Protein AF-A0A3D1IC76-F1 (afdb_monomer_lite)

Secondary structure (DSSP, 8-state):
------------SS---HHHHHHHHHHHHTS--BTT--HHHHHHHHHHHHHTT--EEE-TTS-EEE----S-SSS---------B-EEEEEEE-TTSPEEEEEETT--HHHHTT--

Structure (mmCIF, N/CA/C/O backbone):
data_AF-A0A3D1IC76-F1
#
_entry.id   AF-A0A3D1IC76-F1
#
loop_
_atom_site.group_PDB
_atom_site.id
_atom_site.type_symbol
_atom_site.label_atom_id
_atom_site.label_alt_id
_atom_site.label_comp_id
_atom_site.label_asym_id
_atom_site.label_entity_id
_atom_site.label_seq_id
_atom_site.pdbx_PDB_ins_code
_atom_site.Cartn_x
_atom_site.Cartn_y
_atom_site.Cartn_z
_atom_site.occupancy
_atom_site.B_iso_or_equiv
_atom_site.auth_seq_id
_atom_site.auth_comp_id
_atom_site.auth_asym_id
_atom_site.auth_atom_id
_atom_site.pdbx_PDB_model_num
ATOM 1 N N . MET A 1 1 ? -16.899 -41.738 -34.582 1.00 47.59 1 MET A N 1
ATOM 2 C CA . MET A 1 1 ? -15.788 -41.720 -33.597 1.00 47.59 1 MET A CA 1
ATOM 3 C C . MET A 1 1 ? -14.519 -41.408 -34.383 1.00 47.59 1 MET A C 1
ATOM 5 O O . MET A 1 1 ? -14.166 -42.216 -35.216 1.00 47.59 1 MET A O 1
ATOM 9 N N . ARG A 1 2 ? -13.849 -40.258 -34.315 1.00 42.84 2 ARG A N 1
ATOM 10 C CA . ARG A 1 2 ? -13.645 -39.265 -33.257 1.00 42.84 2 ARG A CA 1
ATOM 11 C C . ARG A 1 2 ? -13.681 -37.864 -33.892 1.00 42.84 2 ARG A C 1
ATOM 13 O O . ARG A 1 2 ? -12.886 -37.592 -34.781 1.00 42.84 2 ARG A O 1
ATOM 20 N N . SER A 1 3 ? -14.566 -36.988 -33.429 1.00 39.94 3 SER A N 1
ATOM 21 C CA . SER A 1 3 ? -14.492 -35.547 -33.697 1.00 39.94 3 SER A CA 1
ATOM 22 C C . SER A 1 3 ? -14.016 -34.872 -32.412 1.00 39.94 3 SER A C 1
ATOM 24 O O . SER A 1 3 ? -14.805 -34.607 -31.507 1.00 39.94 3 SER A O 1
ATOM 26 N N . GLY A 1 4 ? -12.699 -34.709 -32.290 1.00 41.38 4 GLY A N 1
ATOM 27 C CA . GLY A 1 4 ? -12.061 -33.992 -31.191 1.00 41.38 4 GLY A CA 1
ATOM 28 C C . GLY A 1 4 ? -12.030 -32.498 -31.491 1.00 41.38 4 GLY A C 1
ATOM 29 O O . GLY A 1 4 ? -11.392 -32.070 -32.445 1.00 41.38 4 GLY A O 1
ATOM 30 N N . SER A 1 5 ? -12.758 -31.747 -30.673 1.00 44.28 5 SER A N 1
ATOM 31 C CA . SER A 1 5 ? -12.824 -30.289 -30.581 1.00 44.28 5 SER A CA 1
ATOM 32 C C . SER A 1 5 ? -11.449 -29.606 -30.606 1.00 44.28 5 SER A C 1
ATOM 34 O O . SER A 1 5 ? -10.693 -29.723 -29.644 1.00 44.28 5 SER A O 1
ATOM 36 N N . ALA A 1 6 ? -11.175 -28.791 -31.624 1.00 44.97 6 ALA A N 1
ATOM 37 C CA . ALA A 1 6 ? -10.169 -27.736 -31.527 1.00 44.97 6 ALA A CA 1
ATOM 38 C C . ALA A 1 6 ? -10.822 -26.519 -30.852 1.00 44.97 6 ALA A C 1
ATOM 40 O O . ALA A 1 6 ? -11.461 -25.696 -31.506 1.00 44.97 6 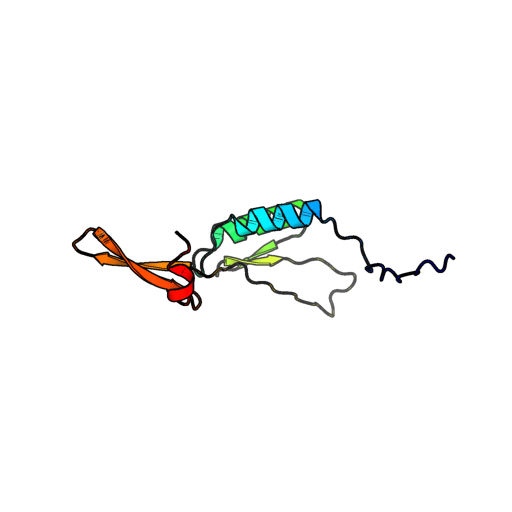ALA A O 1
ATOM 41 N N . LYS A 1 7 ? -10.724 -26.439 -29.518 1.00 51.94 7 LYS A N 1
ATOM 42 C CA . LYS A 1 7 ? -10.935 -25.169 -28.812 1.00 51.94 7 LYS A CA 1
ATOM 43 C C . LYS A 1 7 ? -9.783 -24.257 -29.222 1.00 51.94 7 LYS A C 1
ATOM 45 O O . LYS A 1 7 ? -8.627 -24.615 -29.034 1.00 51.94 7 LYS A O 1
ATOM 50 N N . GLY A 1 8 ? -10.108 -23.129 -29.845 1.00 44.62 8 GLY A N 1
ATOM 51 C CA . GLY A 1 8 ? -9.133 -22.094 -30.150 1.00 44.62 8 GLY A CA 1
ATOM 52 C C . GLY A 1 8 ? -8.627 -21.484 -28.851 1.00 44.62 8 GLY A C 1
ATOM 53 O O . GLY A 1 8 ? -9.355 -20.732 -28.207 1.00 44.62 8 GLY A O 1
ATOM 54 N N . ASP A 1 9 ? -7.396 -21.816 -28.477 1.00 51.72 9 ASP A N 1
ATOM 55 C CA . ASP A 1 9 ? -6.667 -21.082 -27.454 1.00 51.72 9 ASP A CA 1
ATOM 56 C C . ASP A 1 9 ? -6.375 -19.684 -28.003 1.00 51.72 9 ASP A C 1
ATOM 58 O O . ASP A 1 9 ? -5.588 -19.496 -28.934 1.00 51.72 9 ASP A O 1
ATOM 62 N N . SER A 1 10 ? -7.051 -18.679 -27.448 1.00 56.59 10 SER A N 1
ATOM 63 C CA . SER A 1 10 ? -6.683 -17.284 -27.645 1.00 56.59 10 SER A CA 1
ATOM 64 C C . SER A 1 10 ? -5.315 -17.070 -27.002 1.00 56.59 10 SER A C 1
ATOM 66 O O . SER A 1 10 ? -5.213 -16.879 -25.790 1.00 56.59 10 SER A O 1
ATOM 68 N N . VAL A 1 11 ? -4.253 -17.148 -27.800 1.00 55.91 11 VAL A N 1
ATOM 69 C CA . VAL A 1 11 ? -2.890 -16.925 -27.318 1.00 55.91 11 VAL A CA 1
ATOM 70 C C . VAL A 1 11 ? -2.787 -15.470 -26.863 1.00 55.91 11 VAL A C 1
ATOM 72 O O . VAL A 1 11 ? -2.902 -14.543 -27.669 1.00 55.91 11 VAL A O 1
ATOM 75 N N . ALA A 1 12 ? -2.623 -15.263 -25.556 1.00 66.94 12 ALA A N 1
ATOM 76 C CA . ALA A 1 12 ? -2.338 -13.952 -24.994 1.00 66.94 12 ALA A CA 1
ATOM 77 C C . ALA A 1 12 ? -1.130 -13.338 -25.723 1.00 66.94 12 ALA A C 1
ATOM 79 O O . ALA A 1 12 ? -0.153 -14.025 -26.015 1.00 66.94 12 ALA A O 1
ATOM 80 N N . ARG A 1 13 ? -1.188 -12.033 -26.026 1.00 78.06 13 ARG A N 1
ATOM 81 C CA . ARG A 1 13 ? -0.136 -11.300 -26.765 1.00 78.06 13 ARG A CA 1
ATOM 82 C C . ARG A 1 13 ? 1.241 -11.315 -26.080 1.00 78.06 13 ARG A C 1
ATOM 84 O O . ARG A 1 13 ? 2.210 -10.860 -26.676 1.00 78.06 13 ARG A O 1
ATOM 91 N N . PHE A 1 14 ? 1.307 -11.796 -24.846 1.00 83.69 14 PHE A N 1
ATOM 92 C CA . PHE A 1 14 ? 2.496 -11.961 -24.027 1.00 83.69 14 PHE A CA 1
ATOM 93 C C . PHE A 1 14 ? 2.245 -13.087 -23.015 1.00 83.69 14 PHE A C 1
ATOM 95 O O . PHE A 1 14 ? 1.100 -13.352 -22.642 1.00 83.69 14 PHE A O 1
ATOM 102 N N . GLN A 1 15 ? 3.316 -13.757 -22.593 1.00 91.00 15 GLN A N 1
ATOM 103 C CA . GLN A 1 15 ? 3.278 -14.761 -21.529 1.00 91.00 15 GLN A CA 1
ATOM 104 C C . GLN A 1 15 ? 3.354 -14.048 -20.174 1.00 91.00 15 GLN A C 1
ATOM 106 O O . GLN A 1 15 ? 4.169 -13.144 -20.004 1.00 91.00 15 GLN A O 1
ATOM 111 N N . ILE A 1 16 ? 2.495 -14.439 -19.233 1.00 91.50 16 ILE A N 1
ATOM 112 C CA . ILE A 1 16 ? 2.513 -13.942 -17.853 1.00 91.50 16 ILE A CA 1
ATOM 113 C C . ILE A 1 16 ? 3.123 -15.039 -16.987 1.00 91.50 16 ILE A C 1
ATOM 115 O O . ILE A 1 16 ? 2.635 -16.168 -17.010 1.00 91.50 16 ILE A O 1
ATOM 119 N N . ASP A 1 17 ? 4.164 -14.703 -16.228 1.00 94.94 17 ASP A N 1
ATOM 120 C CA . ASP A 1 17 ? 4.695 -15.583 -15.190 1.00 94.94 17 ASP A CA 1
ATOM 121 C C . ASP A 1 17 ? 3.708 -15.617 -14.013 1.00 94.94 17 ASP A C 1
ATOM 123 O O . ASP A 1 17 ? 3.582 -14.657 -13.246 1.00 94.94 17 ASP A O 1
ATOM 127 N N . LEU A 1 18 ? 2.940 -16.705 -13.931 1.00 96.31 18 LEU A N 1
ATOM 128 C CA . LEU A 1 18 ? 1.907 -16.873 -12.914 1.00 96.31 18 LEU A CA 1
ATOM 129 C C . LEU A 1 18 ? 2.494 -17.126 -11.526 1.00 96.31 18 LEU A C 1
ATOM 131 O O . LEU A 1 18 ? 1.912 -16.660 -10.550 1.00 96.31 18 LEU A O 1
ATOM 135 N N . ASP A 1 19 ? 3.633 -17.808 -11.431 1.00 97.19 19 ASP A N 1
ATOM 136 C CA . ASP A 1 19 ? 4.253 -18.125 -10.144 1.00 97.19 19 ASP A CA 1
ATOM 137 C C . ASP A 1 19 ? 4.786 -16.846 -9.492 1.00 97.19 19 ASP A C 1
ATOM 139 O O . ASP A 1 19 ? 4.532 -16.582 -8.312 1.00 97.19 19 ASP A O 1
ATOM 143 N N . TYR A 1 20 ? 5.441 -15.995 -10.288 1.00 96.38 20 TYR A N 1
ATOM 144 C CA . TYR A 1 20 ? 5.841 -14.655 -9.868 1.00 96.38 20 TYR A CA 1
ATOM 145 C C . TYR A 1 20 ? 4.635 -13.814 -9.432 1.00 96.38 20 TYR A C 1
ATOM 147 O O . TYR A 1 20 ? 4.647 -13.236 -8.342 1.00 96.38 20 TYR A O 1
ATOM 155 N N . LEU A 1 21 ? 3.586 -13.764 -10.263 1.00 96.19 21 LEU A N 1
ATOM 156 C CA . LEU A 1 21 ? 2.409 -12.938 -10.002 1.00 96.19 21 LEU A CA 1
ATOM 157 C C . LEU A 1 21 ? 1.698 -13.356 -8.711 1.00 96.19 21 LEU A C 1
ATOM 159 O O . LEU A 1 21 ? 1.364 -12.503 -7.892 1.00 96.19 21 LEU A O 1
ATOM 163 N N . VAL A 1 22 ? 1.475 -14.658 -8.521 1.00 97.88 22 VAL A N 1
ATOM 164 C CA . VAL A 1 22 ? 0.804 -15.183 -7.327 1.00 97.88 22 VAL A CA 1
ATOM 165 C C . VAL A 1 22 ? 1.635 -14.905 -6.081 1.00 97.88 22 VAL A C 1
ATOM 167 O O . VAL A 1 22 ? 1.078 -14.406 -5.107 1.00 97.88 22 VAL A O 1
ATOM 170 N N . ARG A 1 23 ? 2.954 -15.151 -6.115 1.00 97.75 23 ARG A N 1
ATOM 171 C CA . ARG A 1 23 ? 3.844 -14.846 -4.984 1.00 97.75 23 ARG A CA 1
ATOM 172 C C . ARG A 1 23 ? 3.747 -13.374 -4.589 1.00 97.75 23 ARG A C 1
ATOM 174 O O . ARG A 1 23 ? 3.442 -13.071 -3.441 1.00 97.75 23 ARG A O 1
ATOM 181 N N . PHE A 1 24 ? 3.935 -12.472 -5.552 1.00 97.56 24 PHE A N 1
ATOM 182 C CA . PHE A 1 24 ? 3.902 -11.035 -5.297 1.00 97.56 24 PHE A CA 1
ATOM 183 C C . PHE A 1 24 ? 2.551 -10.571 -4.736 1.00 97.56 24 PHE A C 1
ATOM 185 O O . PHE A 1 24 ? 2.511 -9.809 -3.773 1.00 97.56 24 PHE A O 1
ATOM 192 N N . LEU A 1 25 ? 1.435 -11.040 -5.308 1.00 97.12 25 LEU A N 1
ATOM 193 C CA . LEU A 1 25 ? 0.101 -10.660 -4.840 1.00 97.12 25 LEU A CA 1
ATOM 194 C C . LEU A 1 25 ? -0.195 -11.192 -3.436 1.00 97.12 25 LEU A C 1
ATOM 196 O O . LEU A 1 25 ? -0.791 -10.473 -2.640 1.00 97.12 25 LEU A O 1
ATOM 200 N N . VAL A 1 26 ? 0.218 -12.420 -3.120 1.00 97.94 26 VAL A N 1
ATOM 201 C CA . VAL A 1 26 ? 0.057 -12.994 -1.777 1.00 97.94 26 VAL A CA 1
ATOM 202 C C . VAL A 1 26 ? 0.872 -12.205 -0.754 1.00 97.94 26 VAL A C 1
ATOM 204 O O . VAL A 1 26 ? 0.343 -11.853 0.300 1.00 97.94 26 VAL A O 1
ATOM 207 N N . ASP A 1 27 ? 2.123 -11.875 -1.065 1.00 97.88 27 ASP A N 1
ATOM 208 C CA . ASP A 1 27 ? 2.984 -11.091 -0.176 1.00 97.88 27 ASP A CA 1
ATOM 209 C C . ASP A 1 27 ? 2.431 -9.665 0.032 1.00 97.88 27 ASP A C 1
ATOM 211 O O . ASP A 1 27 ? 2.386 -9.163 1.161 1.00 97.88 27 ASP A O 1
ATOM 215 N N . LEU A 1 28 ? 1.913 -9.037 -1.032 1.00 97.56 28 LEU A N 1
ATOM 216 C CA . LEU A 1 28 ? 1.269 -7.725 -0.955 1.00 97.56 28 LEU A CA 1
ATOM 217 C C . LEU A 1 28 ? -0.016 -7.764 -0.114 1.00 97.56 28 LEU A C 1
ATOM 219 O O . LEU A 1 28 ? -0.207 -6.900 0.737 1.00 97.56 28 LEU A O 1
ATOM 223 N N . LEU A 1 29 ? -0.880 -8.766 -0.310 1.00 96.50 29 LEU A N 1
ATOM 224 C CA . LEU A 1 29 ? -2.122 -8.931 0.459 1.00 96.50 29 LEU A CA 1
ATOM 225 C C . LEU A 1 29 ? -1.861 -9.195 1.946 1.00 96.50 29 LEU A C 1
ATOM 227 O O . LEU A 1 29 ? -2.629 -8.747 2.795 1.00 96.50 29 LEU A O 1
ATOM 231 N N . ASN A 1 30 ? -0.766 -9.885 2.266 1.00 96.69 30 ASN A N 1
ATOM 232 C CA . ASN A 1 30 ? -0.332 -10.111 3.643 1.00 96.69 30 ASN A CA 1
ATOM 233 C C . ASN A 1 30 ? 0.375 -8.894 4.267 1.00 96.69 30 ASN A C 1
ATOM 235 O O . ASN A 1 30 ? 0.731 -8.944 5.444 1.00 96.69 30 ASN A O 1
ATOM 239 N N . THR A 1 31 ? 0.566 -7.803 3.518 1.00 96.81 31 THR A N 1
ATOM 240 C CA . THR A 1 31 ? 1.144 -6.551 4.017 1.00 96.81 31 THR A CA 1
ATOM 241 C C . THR A 1 31 ? 0.025 -5.565 4.387 1.00 96.81 31 THR A C 1
ATOM 243 O O . THR A 1 31 ? -0.604 -4.985 3.496 1.00 96.81 31 THR A O 1
ATOM 246 N N . PRO A 1 32 ? -0.237 -5.314 5.689 1.00 94.44 32 PRO A N 1
ATOM 247 C CA . PRO A 1 32 ? -1.327 -4.438 6.105 1.00 94.44 32 PRO A CA 1
ATOM 248 C C . PRO A 1 32 ? -1.152 -3.018 5.568 1.00 94.44 32 PRO A C 1
ATOM 250 O O . PRO A 1 32 ? -0.084 -2.414 5.695 1.00 94.44 32 PRO A O 1
ATOM 253 N N . SER A 1 33 ? -2.218 -2.479 4.985 1.00 96.31 33 SER A N 1
ATOM 254 C CA . SER A 1 33 ? -2.204 -1.155 4.362 1.00 96.31 33 SER A CA 1
ATOM 255 C C . SER A 1 33 ? -3.554 -0.433 4.454 1.00 96.31 33 SER A C 1
ATOM 257 O O . SER A 1 33 ? -4.032 0.106 3.456 1.00 96.31 33 SER A O 1
ATOM 259 N N . PRO A 1 34 ? -4.206 -0.380 5.634 1.00 95.69 34 PRO A N 1
ATOM 260 C CA . PRO A 1 34 ? -5.477 0.323 5.754 1.00 95.69 34 PRO A CA 1
ATOM 261 C C . PRO A 1 34 ? -5.311 1.797 5.369 1.00 95.69 34 PRO A C 1
ATOM 263 O O . PRO A 1 34 ? -4.257 2.397 5.597 1.00 95.69 34 PRO A O 1
ATOM 266 N N . THR A 1 35 ? -6.355 2.401 4.803 1.00 92.94 35 THR A N 1
ATOM 267 C CA . THR A 1 35 ? -6.327 3.809 4.383 1.00 92.94 35 THR A CA 1
ATOM 268 C C . THR A 1 35 ? -5.776 4.725 5.482 1.00 92.94 35 THR A C 1
ATOM 270 O O . THR A 1 35 ? -6.277 4.755 6.605 1.00 92.94 35 THR A O 1
ATOM 273 N N . GLY A 1 36 ? -4.727 5.482 5.144 1.00 90.75 36 GLY A N 1
ATOM 274 C CA . GLY A 1 36 ? -3.993 6.349 6.074 1.00 90.75 36 GLY A CA 1
ATOM 275 C C . GLY A 1 36 ? -2.766 5.708 6.742 1.00 90.75 36 GLY A C 1
ATOM 276 O O . GLY A 1 36 ? -2.015 6.418 7.403 1.00 90.75 36 GLY A O 1
ATOM 277 N N . SER A 1 37 ? -2.524 4.407 6.554 1.00 94.12 37 SER A N 1
ATOM 278 C CA . SER A 1 37 ? -1.341 3.688 7.044 1.00 94.12 37 SER A CA 1
ATOM 279 C C . SER A 1 37 ? -0.837 2.693 5.990 1.00 94.12 37 SER A C 1
ATOM 281 O O . SER A 1 37 ? -1.002 1.484 6.112 1.00 94.12 37 SER A O 1
ATOM 283 N N . THR A 1 38 ? -0.241 3.215 4.915 1.00 96.12 38 THR A N 1
ATOM 284 C CA . THR A 1 38 ? 0.143 2.433 3.721 1.00 96.12 38 THR A CA 1
ATOM 285 C C . THR A 1 38 ? 1.653 2.283 3.526 1.00 96.12 38 THR A C 1
ATOM 287 O O . THR A 1 38 ? 2.079 1.697 2.534 1.00 96.12 38 THR A O 1
ATOM 290 N N . ASP A 1 39 ? 2.481 2.808 4.434 1.00 95.44 39 ASP A N 1
ATOM 291 C CA . ASP A 1 39 ? 3.937 2.903 4.237 1.00 95.44 39 ASP A CA 1
ATOM 292 C C . ASP A 1 39 ? 4.617 1.552 3.992 1.00 95.44 39 ASP A C 1
ATOM 294 O O . ASP A 1 39 ? 5.550 1.474 3.188 1.00 95.44 39 ASP A O 1
ATOM 298 N N . TRP A 1 40 ? 4.125 0.493 4.643 1.00 96.06 40 TRP A N 1
ATOM 299 C CA . TRP A 1 40 ? 4.621 -0.872 4.473 1.00 96.06 40 TRP A CA 1
ATOM 300 C C . TRP A 1 40 ? 4.357 -1.399 3.063 1.00 96.06 40 TRP A C 1
ATOM 302 O O . TRP A 1 40 ? 5.297 -1.809 2.387 1.00 96.06 40 TRP A O 1
ATOM 312 N N . ALA A 1 41 ? 3.113 -1.312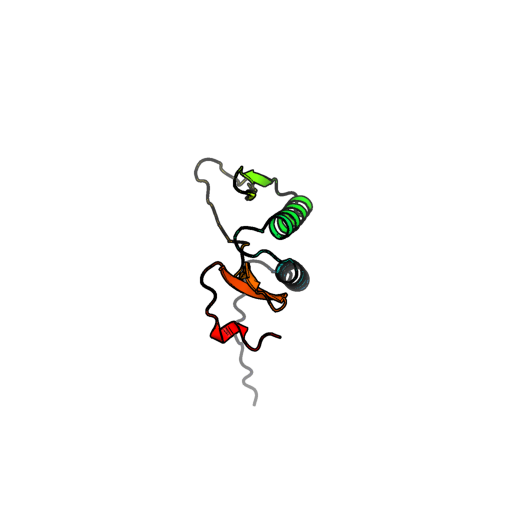 2.579 1.00 97.25 41 ALA A N 1
ATOM 313 C CA . ALA A 1 41 ? 2.766 -1.741 1.224 1.00 97.25 41 ALA A CA 1
ATOM 314 C C . ALA A 1 41 ? 3.460 -0.886 0.155 1.00 97.25 41 ALA A C 1
ATOM 316 O O . ALA A 1 41 ? 3.982 -1.421 -0.818 1.00 97.25 41 ALA A O 1
ATOM 317 N N . VAL A 1 42 ? 3.549 0.434 0.357 1.00 97.56 42 VAL A N 1
ATOM 318 C CA . VAL A 1 42 ? 4.305 1.324 -0.541 1.00 97.56 42 VAL A CA 1
ATOM 319 C C . VAL A 1 42 ? 5.780 0.921 -0.588 1.00 97.56 42 VAL A C 1
ATOM 321 O O . VAL A 1 42 ? 6.361 0.861 -1.668 1.00 97.56 42 VAL A O 1
ATOM 324 N N . GLY A 1 43 ? 6.391 0.619 0.562 1.00 97.25 43 GLY A N 1
ATOM 325 C CA . GLY A 1 43 ? 7.773 0.143 0.635 1.00 97.25 43 GLY A CA 1
ATOM 326 C C . GLY A 1 43 ? 7.988 -1.213 -0.019 1.00 97.25 43 GLY A C 1
ATOM 327 O O . GLY A 1 43 ? 9.009 -1.399 -0.675 1.00 97.25 43 GLY A O 1
ATOM 328 N N . PHE A 1 44 ? 7.033 -2.129 0.120 1.00 97.81 44 PHE A N 1
ATOM 329 C CA . PHE A 1 44 ? 7.067 -3.433 -0.532 1.00 97.81 44 PHE A CA 1
ATOM 330 C C . PHE A 1 44 ? 7.019 -3.299 -2.062 1.00 97.81 44 PHE A C 1
ATOM 332 O O . PHE A 1 44 ? 7.895 -3.806 -2.758 1.00 97.81 44 PHE A O 1
ATOM 339 N N . VAL A 1 45 ? 6.065 -2.526 -2.594 1.00 97.75 45 VAL A N 1
ATOM 340 C CA . VAL A 1 45 ? 5.945 -2.289 -4.045 1.00 97.75 45 VAL A CA 1
ATOM 341 C C . VAL A 1 45 ? 7.156 -1.533 -4.595 1.00 97.75 45 VAL A C 1
ATOM 343 O O . VAL A 1 45 ? 7.618 -1.828 -5.694 1.00 97.75 45 VAL A O 1
ATOM 346 N N . GLN A 1 46 ? 7.696 -0.572 -3.842 1.00 97.69 46 GLN A N 1
ATOM 347 C CA . GLN A 1 46 ? 8.888 0.170 -4.251 1.00 97.69 46 GLN A CA 1
ATOM 348 C C . GLN A 1 46 ? 10.111 -0.741 -4.410 1.00 97.69 46 GLN A C 1
ATOM 350 O O . GLN A 1 46 ? 10.840 -0.584 -5.386 1.00 97.69 46 GLN A O 1
ATOM 355 N N . GLN A 1 47 ? 10.305 -1.704 -3.503 1.00 97.56 47 GLN A N 1
ATOM 356 C CA . GLN A 1 47 ? 11.384 -2.693 -3.608 1.00 97.56 47 GLN A CA 1
ATOM 357 C C . GLN A 1 47 ? 11.223 -3.588 -4.841 1.00 97.56 47 GLN A C 1
ATOM 359 O O . GLN A 1 47 ? 12.201 -3.854 -5.532 1.00 97.56 47 GLN A O 1
ATOM 364 N N . GLU A 1 48 ? 9.997 -4.011 -5.161 1.00 97.50 48 GLU A N 1
ATOM 365 C CA . GLU A 1 48 ? 9.754 -4.812 -6.367 1.00 97.50 48 GLU A CA 1
ATOM 366 C C . GLU A 1 48 ? 10.020 -4.003 -7.647 1.00 97.50 48 GLU A C 1
ATOM 368 O O . GLU A 1 48 ? 10.654 -4.491 -8.579 1.00 97.50 48 GLU A O 1
ATOM 373 N N . LEU A 1 49 ? 9.607 -2.731 -7.691 1.00 96.81 49 LEU A N 1
ATOM 374 C CA . LEU A 1 49 ? 9.919 -1.847 -8.818 1.00 96.81 49 LEU A CA 1
ATOM 375 C C . LEU A 1 49 ? 11.429 -1.633 -8.982 1.00 96.81 49 LEU A C 1
ATOM 377 O O . LEU A 1 49 ? 11.920 -1.638 -10.110 1.00 96.81 49 LEU A O 1
ATOM 381 N N . GLU A 1 50 ? 12.165 -1.487 -7.879 1.00 96.88 50 GLU A N 1
ATOM 382 C CA . GLU A 1 50 ? 13.627 -1.396 -7.891 1.00 96.88 50 GLU A CA 1
ATOM 383 C C . GLU A 1 50 ? 14.271 -2.685 -8.425 1.00 96.88 50 GLU A C 1
ATOM 385 O O . GLU A 1 50 ? 15.138 -2.612 -9.296 1.00 96.88 50 GLU A O 1
ATOM 390 N N . ALA A 1 51 ? 13.800 -3.860 -7.991 1.00 96.56 51 ALA A N 1
ATOM 391 C CA . ALA A 1 51 ? 14.269 -5.156 -8.487 1.00 96.56 51 ALA A CA 1
ATOM 392 C C . ALA A 1 51 ? 14.009 -5.346 -9.995 1.00 96.56 51 ALA A C 1
ATOM 394 O O . ALA A 1 51 ? 14.813 -5.965 -10.694 1.00 96.56 51 ALA A O 1
ATOM 395 N N . LEU A 1 52 ? 12.924 -4.762 -10.512 1.00 95.31 52 LEU A N 1
ATOM 396 C CA . LEU A 1 52 ? 12.600 -4.716 -11.941 1.00 95.31 52 LEU A CA 1
ATOM 397 C C . LEU A 1 52 ? 13.367 -3.623 -12.711 1.00 95.31 52 LEU A C 1
ATOM 399 O O . LEU A 1 52 ? 13.215 -3.512 -13.929 1.00 95.31 52 LEU A O 1
ATOM 403 N N . GLY A 1 53 ? 14.178 -2.806 -12.031 1.00 96.19 53 GLY A N 1
ATOM 404 C CA . GLY A 1 53 ? 14.935 -1.709 -12.635 1.00 96.19 53 GLY A CA 1
ATOM 405 C C . GLY A 1 53 ? 14.072 -0.520 -13.064 1.00 96.19 53 GLY A C 1
ATOM 406 O O . GLY A 1 53 ? 14.458 0.219 -13.969 1.00 96.19 53 GLY A O 1
ATOM 407 N N . ILE A 1 54 ? 12.898 -0.335 -12.452 1.00 96.19 54 ILE A N 1
ATOM 408 C CA . ILE A 1 54 ? 11.961 0.749 -12.758 1.00 96.19 54 ILE A CA 1
ATOM 409 C C . ILE A 1 54 ? 12.144 1.876 -11.729 1.00 96.19 54 ILE A C 1
ATOM 411 O O . ILE A 1 54 ? 11.781 1.705 -10.561 1.00 96.19 54 ILE A O 1
ATOM 415 N N . PRO A 1 55 ? 12.650 3.057 -12.136 1.00 94.81 55 PRO A N 1
ATOM 416 C CA . PRO A 1 55 ? 12.795 4.191 -11.234 1.00 94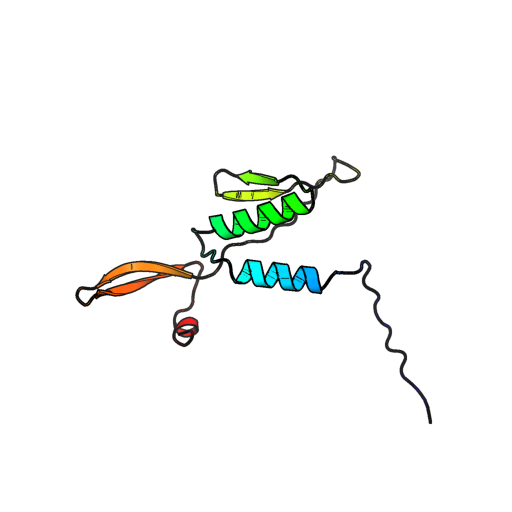.81 55 PRO A CA 1
ATOM 417 C C . PRO A 1 55 ? 11.441 4.628 -10.675 1.00 94.81 55 PRO A C 1
ATOM 419 O O . PRO A 1 55 ? 10.470 4.814 -11.419 1.00 94.81 55 PRO A O 1
ATOM 422 N N . SER A 1 56 ? 11.391 4.828 -9.360 1.00 97.31 56 SER A N 1
ATOM 423 C CA . SER A 1 56 ? 10.202 5.318 -8.674 1.00 97.31 56 SER A CA 1
ATOM 424 C C . SER A 1 56 ? 10.543 6.307 -7.564 1.00 97.31 56 SER A C 1
ATOM 426 O O . SER A 1 56 ? 11.608 6.247 -6.952 1.00 97.31 56 SER A O 1
ATOM 428 N N . GLU A 1 57 ? 9.620 7.228 -7.309 1.00 97.12 57 GLU A N 1
ATOM 429 C CA . GLU A 1 57 ? 9.729 8.250 -6.273 1.00 97.12 57 GLU A CA 1
ATOM 430 C C . GLU A 1 57 ? 8.468 8.297 -5.407 1.00 97.12 57 GLU A C 1
ATOM 432 O O . GLU A 1 57 ? 7.359 7.990 -5.857 1.00 97.12 57 GLU A O 1
ATOM 437 N N . ARG A 1 58 ? 8.636 8.700 -4.144 1.00 96.88 58 ARG A N 1
ATOM 438 C CA . ARG A 1 58 ? 7.515 8.931 -3.231 1.00 96.88 58 ARG A CA 1
ATOM 439 C C . ARG A 1 58 ? 7.105 10.394 -3.262 1.00 96.88 58 ARG A C 1
ATOM 441 O O . ARG A 1 58 ? 7.924 11.292 -3.091 1.00 96.88 58 ARG A O 1
ATOM 448 N N . THR A 1 59 ? 5.810 10.629 -3.404 1.00 95.88 59 THR A N 1
ATOM 449 C CA . THR A 1 59 ? 5.218 11.962 -3.259 1.00 95.88 59 THR A CA 1
ATOM 450 C C . THR A 1 59 ? 5.147 12.374 -1.780 1.00 95.88 59 THR A C 1
ATOM 452 O O . THR A 1 59 ? 5.144 11.507 -0.903 1.00 95.88 59 THR A O 1
ATOM 455 N N . PRO A 1 60 ? 4.966 13.671 -1.458 1.00 95.12 60 PRO A N 1
ATOM 456 C CA . PRO A 1 60 ? 4.767 14.124 -0.075 1.00 95.12 60 PRO A CA 1
ATOM 457 C C . PRO A 1 60 ? 3.554 13.503 0.637 1.00 95.12 60 PRO A C 1
ATOM 459 O O . PRO A 1 60 ? 3.491 13.507 1.861 1.00 95.12 60 PRO A O 1
ATOM 462 N N . LYS A 1 61 ? 2.582 12.979 -0.122 1.00 92.50 61 LYS A N 1
ATOM 463 C CA . LYS A 1 61 ? 1.410 12.266 0.413 1.00 92.50 61 LYS A CA 1
ATOM 464 C C . LYS A 1 61 ? 1.635 10.754 0.560 1.00 92.50 61 LYS A C 1
ATOM 466 O O . LYS A 1 61 ? 0.690 10.041 0.869 1.00 92.50 61 LYS A O 1
ATOM 471 N N . GLY A 1 62 ? 2.844 10.260 0.294 1.00 92.69 62 GLY A N 1
ATOM 472 C CA . GLY A 1 62 ? 3.195 8.844 0.412 1.00 92.69 62 GLY A CA 1
ATOM 473 C C . GLY A 1 62 ? 2.834 7.976 -0.798 1.00 92.69 62 GLY A C 1
ATOM 474 O O . GLY A 1 62 ? 3.152 6.793 -0.795 1.00 92.69 62 GLY A O 1
ATOM 475 N N . ALA A 1 63 ? 2.219 8.529 -1.851 1.00 94.75 63 ALA A N 1
ATOM 476 C CA . ALA A 1 63 ? 1.976 7.781 -3.089 1.00 94.75 63 ALA A CA 1
ATOM 477 C C . ALA A 1 63 ? 3.286 7.501 -3.840 1.00 94.75 63 ALA A C 1
ATOM 479 O O . ALA A 1 63 ? 4.193 8.337 -3.814 1.00 94.75 63 ALA A O 1
ATOM 480 N N . LEU A 1 64 ? 3.348 6.368 -4.539 1.00 96.94 64 LEU A N 1
ATOM 481 C CA . LEU A 1 64 ? 4.497 5.943 -5.336 1.00 96.94 64 LEU A CA 1
ATOM 482 C C . LEU A 1 64 ? 4.259 6.245 -6.819 1.00 96.94 64 LEU A C 1
ATOM 484 O O . LEU A 1 64 ? 3.237 5.847 -7.378 1.00 96.94 64 LEU A O 1
ATOM 488 N N . VAL A 1 65 ? 5.202 6.940 -7.451 1.00 97.56 65 VAL A N 1
ATOM 489 C CA . VAL A 1 65 ? 5.164 7.268 -8.880 1.00 97.56 65 VAL A CA 1
ATOM 490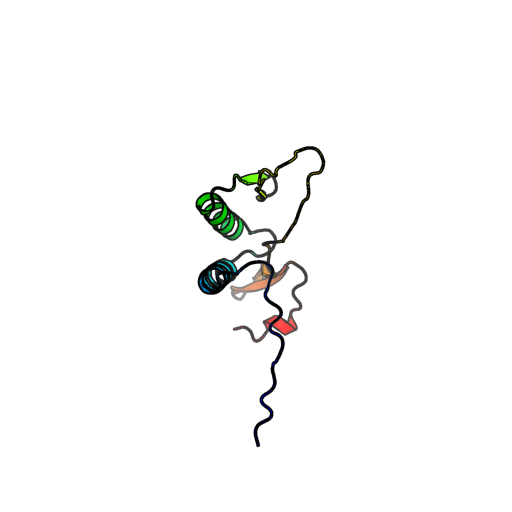 C C . VAL A 1 65 ? 6.349 6.602 -9.554 1.00 97.56 65 VAL A C 1
ATOM 492 O O . VAL A 1 65 ? 7.492 6.873 -9.203 1.00 97.56 65 VAL A O 1
ATOM 495 N N . ALA A 1 66 ? 6.074 5.732 -10.520 1.00 97.25 66 ALA A N 1
ATOM 496 C CA . ALA A 1 66 ? 7.084 5.027 -11.297 1.00 97.25 66 ALA A CA 1
ATOM 497 C C . ALA A 1 66 ? 7.021 5.473 -12.758 1.00 97.25 66 ALA A C 1
ATOM 499 O O . ALA A 1 66 ? 5.932 5.601 -13.322 1.00 97.25 66 ALA A O 1
ATOM 500 N N . THR A 1 67 ? 8.182 5.698 -13.372 1.00 95.12 67 THR A N 1
ATOM 501 C CA . THR A 1 67 ? 8.263 6.129 -14.773 1.00 95.12 67 THR A CA 1
ATOM 502 C C . THR A 1 67 ? 9.073 5.127 -15.576 1.00 95.12 67 THR A C 1
ATOM 504 O O . THR A 1 67 ? 10.258 4.931 -15.325 1.00 95.12 67 THR A O 1
ATOM 507 N N . LEU A 1 68 ? 8.435 4.526 -16.579 1.00 93.88 68 LEU A N 1
ATOM 508 C CA . LEU A 1 68 ? 9.100 3.687 -17.568 1.00 93.88 68 LEU A CA 1
ATOM 509 C C . LEU A 1 68 ? 9.276 4.483 -18.863 1.00 93.88 68 LEU A C 1
ATOM 511 O O . LEU A 1 68 ? 8.294 4.950 -19.447 1.00 93.88 68 LEU A O 1
ATOM 515 N N . GLU A 1 69 ? 10.518 4.647 -19.318 1.00 92.75 69 GLU A N 1
ATOM 516 C CA . GLU A 1 69 ? 10.781 5.340 -20.577 1.00 92.75 69 GLU A CA 1
ATOM 517 C C . GLU A 1 69 ? 10.278 4.517 -21.770 1.00 92.75 69 GLU A C 1
ATOM 519 O O . GLU A 1 69 ? 10.655 3.365 -21.973 1.00 92.75 69 GLU A O 1
ATOM 524 N N . GLY A 1 70 ? 9.409 5.127 -22.576 1.00 90.38 70 GLY A N 1
ATOM 525 C CA . GLY A 1 70 ? 8.971 4.566 -23.849 1.00 90.38 70 GLY A CA 1
ATOM 526 C C . GLY A 1 70 ? 9.831 5.040 -25.022 1.00 90.38 70 GLY A C 1
ATOM 527 O O . GLY A 1 70 ? 10.706 5.890 -24.888 1.00 90.38 70 GLY A O 1
ATOM 528 N N . LEU A 1 71 ? 9.500 4.565 -26.225 1.00 92.62 71 LEU A N 1
ATOM 529 C CA . LEU A 1 71 ? 10.178 4.964 -27.471 1.00 92.62 71 LEU A CA 1
ATOM 530 C C . LEU A 1 71 ? 10.033 6.461 -27.806 1.00 92.62 71 LEU A C 1
ATOM 532 O O . LEU A 1 71 ? 10.774 6.991 -28.630 1.00 92.62 71 LEU A O 1
ATOM 536 N N . ARG A 1 72 ? 9.035 7.136 -27.226 1.00 93.38 72 ARG A N 1
ATOM 537 C CA . ARG A 1 72 ? 8.702 8.543 -27.469 1.00 93.38 72 ARG A CA 1
ATOM 538 C C . ARG A 1 72 ? 8.293 9.225 -26.169 1.00 93.38 72 ARG A C 1
ATOM 540 O O . ARG A 1 72 ? 7.652 8.605 -25.326 1.00 93.38 72 ARG A O 1
ATOM 547 N N . ARG A 1 73 ? 8.600 10.521 -26.054 1.00 91.00 73 ARG A N 1
ATOM 548 C CA . ARG A 1 73 ? 8.316 11.349 -24.864 1.00 91.00 73 ARG A CA 1
ATOM 549 C C . ARG A 1 73 ? 7.175 12.359 -25.051 1.00 91.00 73 ARG A C 1
ATOM 551 O O . ARG A 1 73 ? 6.858 13.098 -24.132 1.00 91.00 73 ARG A O 1
ATOM 558 N N . ASP A 1 74 ? 6.543 12.396 -26.222 1.00 95.12 74 ASP A N 1
ATOM 559 C CA . ASP A 1 74 ? 5.570 13.434 -26.591 1.00 95.12 74 ASP A CA 1
ATOM 560 C C . ASP A 1 74 ? 4.100 13.052 -26.335 1.00 95.12 74 ASP A C 1
ATOM 562 O O . ASP A 1 74 ? 3.203 13.877 -26.498 1.00 95.12 74 ASP A O 1
ATOM 566 N N . ARG A 1 75 ? 3.831 11.800 -25.942 1.00 93.00 75 ARG A N 1
ATOM 567 C CA . ARG A 1 75 ? 2.480 11.291 -25.636 1.00 93.00 75 ARG A CA 1
ATOM 568 C C . ARG A 1 75 ? 2.509 10.353 -24.420 1.00 93.00 75 ARG A C 1
ATOM 570 O O . ARG A 1 75 ? 2.330 9.143 -24.597 1.00 93.00 75 ARG A O 1
ATOM 577 N N . PRO A 1 76 ? 2.780 10.871 -23.207 1.00 92.62 76 PRO A N 1
ATOM 578 C CA . PRO A 1 76 ? 2.853 10.045 -22.006 1.00 92.62 76 PRO A CA 1
ATOM 579 C C . PRO A 1 76 ? 1.510 9.360 -21.721 1.00 92.62 76 PRO A C 1
ATOM 581 O O . PRO A 1 76 ? 0.441 9.892 -22.026 1.00 92.62 76 PRO A O 1
ATOM 584 N N . ARG A 1 77 ? 1.570 8.163 -21.133 1.00 94.38 77 ARG A N 1
ATOM 585 C CA . ARG A 1 77 ? 0.406 7.403 -20.661 1.00 94.38 77 ARG A CA 1
ATOM 586 C C . ARG A 1 77 ? 0.599 7.089 -19.188 1.00 94.38 77 ARG A C 1
ATOM 588 O O . ARG A 1 77 ? 1.715 6.787 -18.779 1.00 94.38 77 ARG A O 1
ATOM 595 N N . ALA A 1 78 ? -0.487 7.128 -18.428 1.00 94.69 78 ALA A N 1
ATOM 596 C CA . ALA A 1 78 ? -0.483 6.795 -17.013 1.00 94.69 78 ALA A CA 1
ATOM 597 C C . ALA A 1 78 ? -1.467 5.656 -16.743 1.00 94.69 78 ALA A C 1
ATOM 599 O O . ALA A 1 78 ? -2.562 5.620 -17.308 1.00 94.69 78 ALA A O 1
ATOM 600 N N . VAL A 1 79 ? -1.060 4.744 -15.867 1.00 96.00 79 VAL A N 1
ATOM 601 C CA . VAL A 1 79 ? -1.916 3.732 -15.246 1.00 96.00 79 VAL A CA 1
ATOM 602 C C . VAL A 1 79 ? -1.808 3.946 -13.744 1.00 96.00 79 VAL A C 1
ATOM 604 O O . VAL A 1 79 ? -0.742 4.298 -13.244 1.00 96.00 79 VAL A O 1
ATOM 607 N N . THR A 1 80 ? -2.917 3.777 -13.034 1.00 96.38 80 THR A N 1
ATOM 608 C CA . THR A 1 80 ? -2.969 3.935 -11.583 1.00 96.38 80 THR A CA 1
ATOM 609 C C . THR A 1 80 ? -3.659 2.733 -10.957 1.00 96.38 80 THR A C 1
ATOM 611 O O . THR A 1 80 ? -4.581 2.162 -11.540 1.00 96.38 80 THR A O 1
ATOM 614 N N . ALA A 1 81 ? -3.181 2.357 -9.779 1.00 95.62 81 ALA A N 1
ATOM 615 C CA . ALA A 1 81 ? -3.787 1.389 -8.886 1.00 95.62 81 ALA A CA 1
ATOM 616 C C . ALA A 1 81 ? -3.643 1.930 -7.460 1.00 95.62 81 ALA A C 1
ATOM 618 O O . ALA A 1 81 ? -2.705 2.681 -7.175 1.00 95.62 81 ALA A O 1
ATOM 619 N N . HIS A 1 82 ? -4.574 1.570 -6.583 1.00 95.06 82 HIS A N 1
ATOM 620 C CA . HIS A 1 82 ? -4.517 1.955 -5.180 1.00 95.06 82 HIS A CA 1
ATOM 621 C C . HIS A 1 82 ? -3.981 0.789 -4.345 1.00 95.06 82 HIS A C 1
ATOM 623 O O . HIS A 1 82 ? -4.235 -0.373 -4.656 1.00 95.06 82 HIS A O 1
ATOM 629 N N . LEU A 1 83 ? -3.192 1.116 -3.323 1.00 93.62 83 LEU A N 1
ATOM 630 C CA . LEU A 1 83 ? -2.600 0.140 -2.402 1.00 93.62 83 LEU A CA 1
ATOM 631 C C . LEU A 1 83 ? -3.308 0.128 -1.052 1.00 93.62 83 LEU A C 1
ATOM 633 O O . LEU A 1 83 ? -3.049 -0.752 -0.244 1.00 93.62 83 LEU A O 1
ATOM 637 N N . ASP A 1 84 ? -4.149 1.122 -0.780 1.00 93.38 84 ASP A N 1
ATOM 638 C CA . ASP A 1 84 ? -4.855 1.203 0.481 1.00 93.38 84 ASP A CA 1
ATOM 639 C C . ASP A 1 84 ? -6.026 0.223 0.534 1.00 93.38 84 ASP A C 1
ATOM 641 O O . ASP A 1 84 ? -6.745 0.008 -0.447 1.00 93.38 84 ASP A O 1
ATOM 645 N N . THR A 1 85 ? -6.228 -0.345 1.716 1.00 93.81 85 THR A N 1
ATOM 646 C CA . THR A 1 85 ? -7.272 -1.324 1.985 1.00 93.81 85 THR A CA 1
ATOM 647 C C . THR A 1 85 ? -8.349 -0.754 2.896 1.00 93.81 85 THR A C 1
ATOM 649 O O . THR A 1 85 ? -8.179 0.246 3.602 1.00 93.81 85 THR A O 1
ATOM 652 N N . LEU A 1 86 ? -9.474 -1.463 2.927 1.00 94.19 86 LEU A N 1
ATOM 653 C CA . LEU A 1 86 ? -10.419 -1.386 4.030 1.00 94.19 86 LEU A CA 1
ATOM 654 C C . LEU A 1 86 ? -9.712 -1.645 5.371 1.00 94.19 86 LEU A C 1
ATOM 656 O O . LEU A 1 86 ? -8.680 -2.318 5.436 1.00 94.19 86 LEU A O 1
ATOM 660 N N . GLY A 1 87 ? -10.281 -1.118 6.451 1.00 93.19 87 GLY A N 1
ATOM 661 C CA . GLY A 1 87 ? -9.748 -1.338 7.788 1.00 93.19 87 GLY A CA 1
ATOM 662 C C . GLY A 1 87 ? -10.527 -0.602 8.865 1.00 93.19 87 GLY A C 1
ATOM 663 O O . GLY A 1 87 ? -11.641 -0.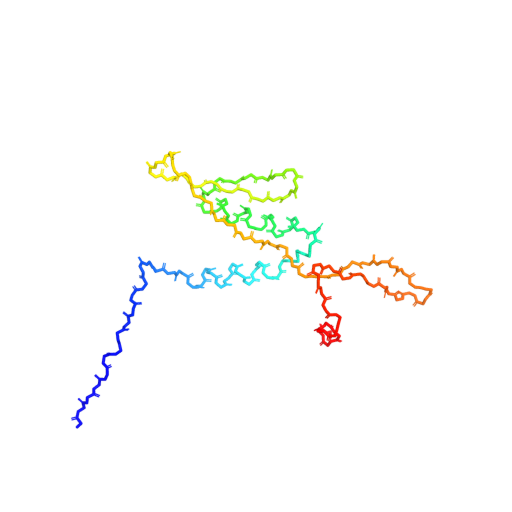119 8.650 1.00 93.19 87 GLY A O 1
ATOM 664 N N . ALA A 1 88 ? -9.921 -0.493 10.040 1.00 94.62 88 ALA A N 1
ATOM 665 C CA . ALA A 1 88 ? -10.509 0.200 11.171 1.00 94.62 88 ALA A CA 1
ATOM 666 C C . ALA A 1 88 ? -9.449 0.962 11.972 1.00 94.62 88 ALA A C 1
ATOM 668 O O . ALA A 1 88 ? -8.282 0.580 12.010 1.00 94.62 88 ALA A O 1
ATOM 669 N N . MET A 1 89 ? -9.876 2.025 12.649 1.00 95.56 89 MET A N 1
ATOM 670 C CA . MET A 1 89 ? -9.051 2.803 13.573 1.00 95.56 89 MET A CA 1
ATOM 671 C C . MET A 1 89 ? -9.673 2.794 14.966 1.00 95.56 89 MET A C 1
ATOM 673 O O . MET A 1 89 ? -10.894 2.854 15.112 1.00 95.56 89 MET A O 1
ATOM 677 N N . VAL A 1 90 ? -8.847 2.747 16.010 1.00 95.94 90 VAL A N 1
ATOM 678 C CA . VAL A 1 90 ? -9.331 2.873 17.389 1.00 95.94 90 VAL A CA 1
ATOM 679 C C . VAL A 1 90 ? -9.831 4.296 17.625 1.00 95.94 90 VAL A C 1
ATOM 681 O O . VAL A 1 90 ? -9.067 5.251 17.551 1.00 95.94 90 VAL A O 1
ATOM 684 N N . ALA A 1 91 ? -11.116 4.426 17.947 1.00 95.94 91 ALA A N 1
ATOM 685 C CA . ALA A 1 91 ? -11.748 5.702 18.270 1.00 95.94 91 ALA A CA 1
ATOM 686 C C . ALA A 1 91 ? -11.803 5.961 19.783 1.00 95.94 91 ALA A C 1
ATOM 688 O O . ALA A 1 91 ? -11.793 7.109 20.216 1.00 95.94 91 ALA A O 1
ATOM 689 N N . GLN A 1 92 ? -11.912 4.904 20.597 1.00 97.75 92 GLN A N 1
ATOM 690 C CA . GLN A 1 92 ? -12.018 5.027 22.053 1.00 97.75 92 GLN A CA 1
ATOM 691 C C . GLN A 1 92 ? -11.622 3.726 22.758 1.00 97.75 92 GLN A C 1
ATOM 693 O O . GLN A 1 92 ? -11.987 2.638 22.310 1.00 97.75 92 GLN A O 1
ATOM 698 N N . ILE A 1 93 ? -10.979 3.850 23.920 1.00 97.75 93 ILE A N 1
ATOM 699 C CA . ILE A 1 93 ? -10.835 2.768 24.901 1.00 97.75 93 ILE A CA 1
ATOM 700 C C . ILE A 1 93 ? -11.968 2.913 25.925 1.00 97.75 93 ILE A C 1
ATOM 702 O O . ILE A 1 93 ? -12.105 3.951 26.574 1.00 97.75 93 ILE A O 1
ATOM 706 N N . LYS A 1 94 ? -12.838 1.906 26.032 1.00 97.44 94 LYS A N 1
ATOM 707 C CA . LYS A 1 94 ? -13.985 1.912 26.953 1.00 97.44 94 LYS A CA 1
ATOM 708 C C . LYS A 1 94 ? -13.523 1.633 28.395 1.00 97.44 94 LYS A C 1
ATOM 710 O O . LYS A 1 94 ? -12.485 1.000 28.577 1.00 97.44 94 LYS A O 1
ATOM 715 N N . PRO A 1 95 ? -14.316 1.989 29.429 1.00 97.62 95 PRO A N 1
ATOM 716 C CA . PRO A 1 95 ? -13.961 1.729 30.833 1.00 97.62 95 PRO A CA 1
ATOM 717 C C . PRO A 1 95 ? -13.704 0.252 31.173 1.00 97.62 95 PRO A C 1
ATOM 719 O O . PRO A 1 95 ? -12.989 -0.048 32.118 1.00 97.62 95 PRO A O 1
ATOM 722 N N . ASN A 1 96 ? -14.265 -0.676 30.395 1.00 97.00 96 ASN A N 1
ATOM 723 C CA . ASN A 1 96 ? -14.047 -2.118 30.541 1.00 97.00 96 ASN A CA 1
ATOM 724 C C . ASN A 1 96 ? -12.851 -2.652 29.724 1.00 97.00 96 ASN A C 1
ATOM 726 O O . ASN A 1 96 ? -12.745 -3.859 29.528 1.00 97.00 96 ASN A O 1
ATOM 730 N N . GLY A 1 97 ? -12.010 -1.772 29.173 1.00 96.75 97 GLY A N 1
ATOM 731 C CA . GLY A 1 97 ? -10.833 -2.123 28.374 1.00 96.75 97 GLY A CA 1
ATOM 732 C C . GLY A 1 97 ? -11.114 -2.487 26.912 1.00 96.75 97 GLY A C 1
ATOM 733 O O . GLY A 1 97 ? -10.175 -2.628 26.135 1.00 96.75 97 GLY A O 1
ATOM 734 N N . ARG A 1 98 ? -12.381 -2.609 26.489 1.00 96.88 98 ARG A N 1
ATOM 735 C CA . ARG A 1 98 ? -12.715 -2.905 25.084 1.00 96.88 98 ARG A CA 1
ATOM 736 C C . ARG A 1 98 ? -12.548 -1.678 24.193 1.00 96.88 98 ARG A C 1
ATOM 738 O O . ARG A 1 98 ? -12.801 -0.550 24.612 1.00 96.88 98 ARG A O 1
ATOM 745 N N . LEU A 1 99 ? -12.222 -1.908 22.927 1.00 96.94 99 LEU A N 1
ATOM 746 C CA . LEU A 1 99 ? -12.055 -0.843 21.942 1.00 96.94 99 LEU A CA 1
ATOM 747 C C . LEU A 1 99 ? -13.382 -0.510 21.247 1.00 96.94 99 LEU A C 1
ATOM 749 O O . LEU A 1 99 ? -14.234 -1.371 21.015 1.00 96.94 99 LEU A O 1
ATOM 753 N N . LYS A 1 100 ? -13.574 0.769 20.929 1.00 94.69 100 LYS A N 1
ATOM 754 C CA . LYS A 1 100 ? -14.533 1.243 19.927 1.00 94.69 100 LYS A CA 1
ATOM 755 C C . LYS A 1 100 ? -13.747 1.560 18.662 1.00 94.69 100 LYS A C 1
ATOM 757 O O . LYS A 1 100 ? -12.744 2.268 18.742 1.00 94.69 100 LYS A O 1
ATOM 762 N N . LEU A 1 101 ? -14.220 1.070 17.524 1.00 95.38 101 LEU A N 1
ATOM 763 C CA . LEU A 1 101 ? -13.570 1.254 16.233 1.00 95.38 101 LEU A CA 1
ATOM 764 C C . LEU A 1 101 ? -14.341 2.253 15.359 1.00 95.38 101 LEU A C 1
ATOM 766 O O . LEU A 1 101 ? -15.564 2.360 15.456 1.00 95.38 101 LEU A O 1
ATOM 770 N N . ALA A 1 102 ? -13.612 2.977 14.517 1.00 93.81 102 ALA A N 1
ATOM 771 C CA . ALA A 1 102 ? -14.123 3.745 13.392 1.00 93.81 102 ALA A CA 1
ATOM 772 C C . ALA A 1 102 ? -13.771 3.012 12.092 1.00 93.81 102 ALA A C 1
ATOM 774 O O . ALA A 1 102 ? -12.648 2.530 11.944 1.00 93.81 102 ALA A O 1
ATOM 775 N N . ALA A 1 103 ? -14.729 2.920 11.172 1.00 93.12 103 ALA A N 1
ATOM 776 C CA . ALA A 1 103 ? -14.542 2.281 9.875 1.00 93.12 103 ALA A CA 1
ATOM 777 C C . ALA A 1 103 ? -13.658 3.158 8.983 1.00 93.12 103 ALA A C 1
ATOM 779 O O . ALA A 1 103 ? -13.874 4.369 8.892 1.00 93.12 103 ALA A O 1
ATOM 780 N N . LEU A 1 104 ? -12.698 2.542 8.300 1.00 92.75 104 LEU A N 1
ATOM 781 C CA . LEU A 1 104 ? -11.897 3.186 7.266 1.00 92.75 104 LEU A CA 1
ATOM 782 C C . LEU A 1 104 ? -12.391 2.735 5.891 1.00 92.75 104 LEU A C 1
ATOM 784 O O . LEU A 1 104 ? -12.788 1.586 5.713 1.00 92.75 104 LEU A O 1
ATOM 788 N N . ASN A 1 105 ? -12.377 3.657 4.928 1.00 86.06 105 ASN A N 1
ATOM 789 C CA . ASN A 1 105 ? -12.649 3.384 3.512 1.00 86.06 105 ASN A CA 1
ATOM 790 C C . ASN A 1 105 ? -13.994 2.685 3.210 1.00 86.06 105 ASN A C 1
ATOM 792 O O . ASN A 1 105 ? -14.128 1.949 2.241 1.00 86.06 105 ASN A O 1
ATOM 796 N N . GLY A 1 106 ? -15.015 2.920 4.041 1.00 85.62 106 GLY A N 1
ATOM 797 C CA . GLY A 1 106 ? -16.366 2.400 3.800 1.00 85.62 106 GLY A CA 1
ATOM 798 C C . GLY A 1 106 ? -16.605 0.956 4.250 1.00 85.62 106 GLY A C 1
ATOM 799 O O . GLY A 1 106 ? -17.530 0.327 3.742 1.00 85.62 106 GLY A O 1
ATOM 800 N N . VAL A 1 107 ? -15.823 0.433 5.208 1.00 89.88 107 VAL A N 1
ATOM 801 C CA . VAL A 1 107 ? -16.115 -0.864 5.852 1.00 89.88 107 VAL A CA 1
ATOM 802 C C . VAL A 1 107 ? -17.568 -0.932 6.330 1.00 89.88 107 VAL A C 1
ATOM 804 O O . VAL A 1 107 ? -18.047 -0.064 7.064 1.00 89.88 107 VAL A O 1
ATOM 807 N N . VAL A 1 108 ? -18.249 -2.010 5.941 1.00 90.88 108 VAL A N 1
ATOM 808 C CA . VAL A 1 108 ? -19.619 -2.329 6.345 1.00 90.88 108 VAL A CA 1
ATOM 809 C C . VAL A 1 108 ? -19.551 -3.286 7.531 1.00 90.88 108 VAL A C 1
ATOM 811 O O . VAL A 1 108 ? -19.197 -4.445 7.368 1.00 90.88 108 VAL A O 1
ATOM 814 N N . TRP A 1 109 ? -19.881 -2.813 8.737 1.00 89.81 109 TRP A N 1
ATOM 815 C CA . TRP A 1 109 ? -19.650 -3.572 9.978 1.00 89.81 109 TRP A CA 1
ATOM 816 C C . TRP A 1 109 ? -20.134 -5.030 9.965 1.00 89.81 109 TRP A C 1
ATOM 818 O O . TRP A 1 109 ? -19.340 -5.887 10.341 1.00 89.81 109 TRP A O 1
ATOM 828 N N . PRO A 1 110 ? -21.344 -5.356 9.468 1.00 90.50 110 PRO A N 1
ATOM 829 C CA . PRO A 1 110 ? -21.797 -6.745 9.418 1.00 90.50 110 PRO A CA 1
ATOM 830 C C . PRO A 1 110 ? -20.880 -7.704 8.645 1.00 90.50 110 PRO A C 1
ATOM 832 O O . PRO A 1 110 ? -20.878 -8.894 8.938 1.00 90.50 110 PRO A O 1
ATOM 835 N N . THR A 1 111 ? -20.097 -7.224 7.670 1.00 88.88 111 THR A N 1
ATOM 836 C CA . THR A 1 111 ? -19.211 -8.098 6.881 1.00 88.88 111 THR A CA 1
ATOM 837 C C . THR A 1 111 ? -17.954 -8.502 7.639 1.00 88.88 111 THR A C 1
ATOM 839 O O . THR A 1 111 ? -17.310 -9.458 7.240 1.00 88.88 111 THR A O 1
ATOM 842 N N . VAL A 1 112 ? -17.601 -7.791 8.716 1.00 88.88 112 VAL A N 1
ATOM 843 C CA . VAL A 1 112 ? -16.392 -8.059 9.512 1.00 88.88 112 VAL A CA 1
ATOM 844 C C . VAL A 1 112 ? -16.691 -8.728 10.856 1.00 88.88 112 VAL A C 1
ATOM 846 O O . VAL A 1 112 ? -15.767 -9.117 11.560 1.00 88.88 112 VAL A O 1
ATOM 849 N N . GLU A 1 113 ? -17.967 -8.889 11.230 1.00 81.44 113 GLU A N 1
ATOM 850 C CA . GLU A 1 113 ? -18.359 -9.477 12.524 1.00 81.44 113 GLU A CA 1
ATOM 851 C C . GLU A 1 113 ? -17.937 -10.946 12.685 1.00 81.44 113 GLU A C 1
ATOM 853 O O . GLU A 1 113 ? -17.762 -11.400 13.814 1.00 81.44 113 GLU A O 1
ATOM 858 N N . SER A 1 114 ? -17.763 -11.673 11.576 1.00 69.12 114 SER A N 1
ATOM 859 C CA . SER A 1 114 ? -17.419 -13.103 11.559 1.00 69.12 114 SER A CA 1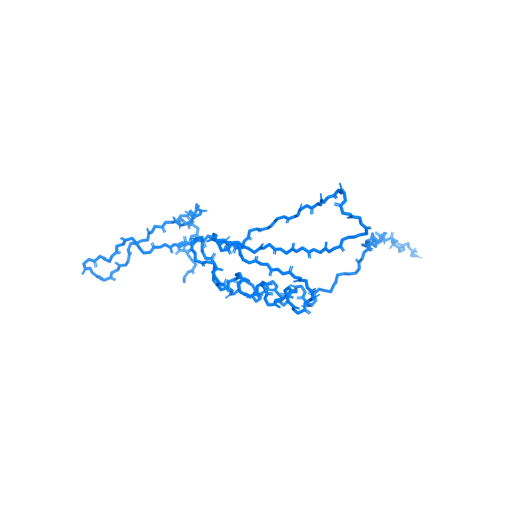
ATOM 860 C C . SER A 1 114 ? -15.979 -13.391 11.112 1.00 69.12 114 SER A C 1
ATOM 862 O O . SER A 1 114 ? -15.628 -14.557 10.945 1.00 69.12 114 SER A O 1
ATOM 864 N N . GLU A 1 115 ? -15.150 -12.369 10.888 1.00 65.25 115 GLU A N 1
ATOM 865 C CA . GLU A 1 115 ? -13.772 -12.549 10.394 1.00 65.25 115 GLU A CA 1
ATOM 866 C C . GLU A 1 115 ? -12.740 -12.750 11.522 1.00 65.25 115 GLU A C 1
ATOM 868 O O . GLU A 1 115 ? -11.565 -12.419 11.365 1.00 65.25 115 GLU A O 1
ATOM 873 N N . GLY A 1 116 ? -13.184 -13.280 12.671 1.00 47.00 116 GLY A N 1
ATOM 874 C CA . GLY A 1 116 ? -12.373 -13.522 13.870 1.00 47.00 116 GLY A CA 1
ATOM 875 C C . GLY A 1 116 ? -12.455 -14.950 14.383 1.00 47.00 116 GLY A C 1
ATOM 876 O O . GLY A 1 116 ? -13.567 -15.522 14.360 1.00 47.00 116 GLY A O 1
#

Sequence (116 aa):
MRSGSAKGDSVARFQIDLDYLVRFLVDLLNTPSPTGSTDWAVGFVQQELEALGIPSERTPKGALVATLEGLRRDRPRAVTAHLDTLGAMVAQIKPNGRLKLAALNGVVWPTVESEG

pLDDT: mean 88.97, std 15.24, range [39.94, 97.94]

Foldseek 3Di:
DDDDDPDDDPPDPDDDPPVVVVVLVVVLVVQAAAPPRRQRSLVSVCVVCVVVVWDWDADPSRDIDTDDDDPDDPDDDDDDDDSHDWDWDFPDQDPVRDTDIDTGPDDDVVVCPPVD

Radius of gyration: 21.45 Å; chains: 1; bounding box: 37×56×64 Å